Protein AF-A0A930RF13-F1 (afdb_monomer_lite)

Radius of gyration: 21.04 Å; chains: 1; bounding box: 43×25×61 Å

pLDDT: mean 88.38, std 7.84, range [55.5, 97.69]

Secondary structure (DSSP, 8-state):
-HHHHHHHHHHHHHHHHHHS-HHHHHHHHHHHHHHHHHHHHT-GGGT--EE-TTSSS--EEPPTT--HHHHHHHHHHHHHHHHTTHHHHHHHHHHHHHHHHT--

Foldseek 3Di:
DQLVVLVVVLVVVVVCLVPDDPVSVVVCVVCVVVSVVSVVVSDCLLQLFDFDPPDPATDGDGDPPHDPSSPVNVVVVSVCCVVVVVNVVVVVVVVVVCVVVVPD

Sequence (104 aa):
FAEGLAKTILGLIREEIRGAGLMAKLGALLLMPTLRHLGKRLDVREYGGAPLLGVNGCCVIGHGSSDAKSIASAIGVTVSYVNGKVLDQIRDALAKEEEETGRV

Structure (mmCIF, N/CA/C/O backbone):
data_AF-A0A930RF13-F1
#
_entry.id   AF-A0A930RF13-F1
#
loop_
_atom_site.group_PDB
_atom_site.id
_atom_site.type_symbol
_atom_site.label_atom_id
_atom_site.label_alt_id
_atom_site.label_comp_id
_atom_site.label_asym_id
_atom_site.label_entity_id
_atom_site.label_seq_id
_atom_site.pdbx_PDB_ins_code
_atom_site.Cartn_x
_atom_site.Cartn_y
_atom_site.Cartn_z
_atom_site.occupancy
_atom_site.B_iso_or_equiv
_atom_site.auth_seq_id
_atom_site.auth_comp_id
_atom_site.auth_asym_id
_atom_site.auth_atom_id
_atom_site.pdbx_PDB_model_num
ATOM 1 N N . PHE A 1 1 ? 6.711 13.933 -2.395 1.00 67.38 1 PHE A N 1
ATOM 2 C CA . PHE A 1 1 ? 8.190 13.994 -2.356 1.00 67.38 1 PHE A CA 1
ATOM 3 C C . PHE A 1 1 ? 8.826 12.638 -2.673 1.00 67.38 1 PHE A C 1
ATOM 5 O O . PHE A 1 1 ? 9.457 12.529 -3.716 1.00 67.38 1 PHE A O 1
ATOM 12 N N . ALA A 1 2 ? 8.598 11.594 -1.861 1.00 76.88 2 ALA A N 1
ATOM 13 C CA . ALA A 1 2 ? 9.181 10.259 -2.077 1.00 76.88 2 ALA A CA 1
ATOM 14 C C . ALA A 1 2 ? 8.854 9.630 -3.450 1.00 76.88 2 ALA A C 1
ATOM 16 O O . ALA A 1 2 ? 9.745 9.099 -4.103 1.00 76.88 2 ALA A O 1
ATOM 17 N N . GLU A 1 3 ? 7.614 9.759 -3.937 1.00 75.25 3 GLU A N 1
ATOM 18 C CA . GLU A 1 3 ? 7.229 9.261 -5.270 1.00 75.25 3 GLU A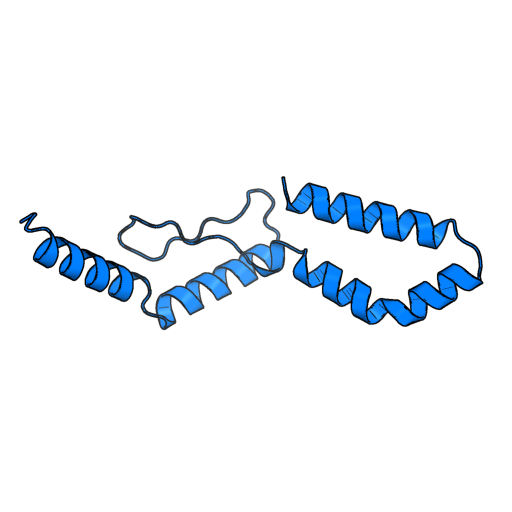 CA 1
ATOM 19 C C . GLU A 1 3 ? 8.011 9.935 -6.408 1.00 75.25 3 GLU A C 1
ATOM 21 O O . GLU A 1 3 ? 8.463 9.274 -7.341 1.00 75.25 3 GLU A O 1
ATOM 26 N N . GLY A 1 4 ? 8.188 11.257 -6.320 1.00 79.94 4 GLY A N 1
ATOM 27 C CA . GLY A 1 4 ? 8.944 12.029 -7.303 1.00 79.94 4 GLY A CA 1
ATOM 28 C C . GLY A 1 4 ? 10.402 11.585 -7.346 1.00 79.94 4 GLY A C 1
ATOM 29 O O . GLY A 1 4 ? 10.920 11.301 -8.420 1.00 79.94 4 GLY A O 1
ATOM 30 N N . LEU A 1 5 ? 11.026 11.418 -6.176 1.00 86.06 5 LEU A N 1
ATOM 31 C CA . LEU A 1 5 ? 12.387 10.893 -6.058 1.00 86.06 5 LEU A CA 1
ATOM 32 C C . LEU A 1 5 ? 12.511 9.483 -6.658 1.00 86.06 5 LEU A C 1
ATOM 34 O O . LEU A 1 5 ? 13.434 9.222 -7.427 1.00 86.06 5 LEU A O 1
ATOM 38 N N . ALA A 1 6 ? 11.568 8.587 -6.356 1.00 84.44 6 ALA A N 1
ATOM 39 C CA . ALA A 1 6 ? 11.570 7.226 -6.882 1.00 84.44 6 ALA A CA 1
ATOM 40 C C . ALA A 1 6 ? 11.442 7.193 -8.416 1.00 84.44 6 ALA A C 1
ATOM 42 O O . ALA A 1 6 ? 12.181 6.463 -9.082 1.00 84.44 6 ALA A O 1
ATOM 43 N N . LYS A 1 7 ? 10.554 8.018 -8.990 1.00 84.69 7 LYS A N 1
ATOM 44 C CA . LYS A 1 7 ? 10.426 8.174 -10.449 1.00 84.69 7 LYS A CA 1
ATOM 45 C C . LYS A 1 7 ? 11.713 8.710 -11.072 1.00 84.69 7 LYS A C 1
ATOM 47 O O . LYS A 1 7 ? 12.132 8.180 -12.098 1.00 84.69 7 LYS A O 1
ATOM 52 N N . THR A 1 8 ? 12.357 9.692 -10.442 1.00 90.19 8 THR A N 1
ATOM 53 C CA . THR A 1 8 ? 13.633 10.247 -10.913 1.00 90.19 8 THR A CA 1
ATOM 54 C C . THR A 1 8 ? 14.736 9.191 -10.921 1.00 90.19 8 THR A C 1
ATOM 56 O O . THR A 1 8 ? 15.367 8.992 -11.954 1.00 90.19 8 THR A O 1
ATOM 59 N N . ILE A 1 9 ? 14.925 8.446 -9.826 1.00 90.00 9 ILE A N 1
ATOM 60 C CA . ILE A 1 9 ? 15.951 7.391 -9.740 1.00 90.00 9 ILE A CA 1
ATOM 61 C C . ILE A 1 9 ? 15.720 6.309 -10.805 1.00 90.00 9 ILE A C 1
ATOM 63 O O . ILE A 1 9 ? 16.646 5.936 -11.524 1.00 90.00 9 ILE A O 1
ATOM 67 N N . LEU A 1 10 ? 14.481 5.827 -10.958 1.00 88.19 10 LEU A N 1
ATOM 68 C CA . LEU A 1 10 ? 14.137 4.847 -11.996 1.00 88.19 10 LEU A CA 1
ATOM 69 C C . LEU A 1 10 ? 14.352 5.394 -13.415 1.00 88.19 10 LEU A C 1
ATOM 71 O O . LEU A 1 10 ? 14.702 4.630 -14.318 1.00 88.19 10 LEU A O 1
ATOM 75 N N . GLY A 1 11 ? 14.124 6.693 -13.617 1.00 90.12 11 GLY A N 1
ATOM 76 C CA . GLY A 1 11 ? 14.404 7.397 -14.864 1.00 90.12 11 GLY A CA 1
ATOM 77 C C . GLY A 1 11 ? 15.892 7.384 -15.202 1.00 90.12 11 GLY A C 1
ATOM 78 O O . GLY A 1 11 ? 16.253 6.890 -16.267 1.00 90.12 11 GLY A O 1
ATOM 79 N N . LEU A 1 12 ? 16.737 7.817 -14.261 1.00 92.44 12 LEU A N 1
ATOM 80 C CA . LEU A 1 12 ? 18.195 7.856 -14.422 1.00 92.44 12 LEU A CA 1
ATOM 81 C C . LEU A 1 12 ? 18.772 6.468 -14.734 1.00 92.44 12 LEU A C 1
ATOM 83 O O . LEU A 1 12 ? 19.550 6.312 -15.670 1.00 92.44 12 LEU A O 1
ATOM 87 N N . ILE A 1 13 ? 18.321 5.426 -14.027 1.00 88.75 13 ILE A N 1
ATOM 88 C CA . ILE A 1 13 ? 18.751 4.041 -14.293 1.00 88.75 13 ILE A CA 1
ATOM 89 C C . ILE A 1 13 ? 18.403 3.617 -15.728 1.00 88.75 13 ILE A C 1
ATOM 91 O O . ILE A 1 13 ? 19.204 2.977 -16.410 1.00 88.75 13 ILE A O 1
ATOM 95 N N . ARG A 1 14 ? 17.200 3.952 -16.210 1.00 87.81 14 ARG A N 1
ATOM 96 C CA . ARG A 1 14 ? 16.785 3.624 -17.584 1.00 87.81 14 ARG A CA 1
ATOM 97 C C . ARG A 1 14 ? 17.581 4.395 -18.628 1.00 87.81 14 ARG A C 1
ATOM 99 O O . ARG A 1 14 ? 17.815 3.851 -19.705 1.00 87.81 14 ARG A O 1
ATOM 106 N N . GLU A 1 15 ? 17.931 5.640 -18.338 1.00 92.12 15 GLU A N 1
ATOM 107 C CA . GLU A 1 15 ? 18.712 6.495 -19.225 1.00 92.12 15 GLU A CA 1
ATOM 108 C C . GLU A 1 15 ? 20.131 5.947 -19.407 1.00 92.12 15 GLU A C 1
ATOM 110 O O . GLU A 1 15 ? 20.535 5.690 -20.543 1.00 92.12 15 GLU A O 1
ATOM 115 N N . GLU A 1 16 ? 20.806 5.602 -18.309 1.00 91.88 16 GLU A N 1
ATOM 116 C CA . GLU A 1 16 ? 22.131 4.971 -18.336 1.00 91.88 16 GLU A CA 1
ATOM 117 C C . GLU A 1 16 ? 22.131 3.646 -19.111 1.00 91.88 16 GLU A C 1
ATOM 119 O O . GLU A 1 16 ? 22.956 3.423 -19.996 1.00 91.88 16 GLU A O 1
ATOM 124 N N . ILE A 1 17 ? 21.141 2.775 -18.880 1.00 89.31 17 ILE A N 1
ATOM 125 C CA . ILE A 1 17 ? 21.018 1.503 -19.617 1.00 89.31 17 ILE A CA 1
ATOM 126 C C . ILE A 1 17 ? 20.820 1.734 -21.127 1.00 89.31 17 ILE A C 1
ATOM 128 O O . ILE A 1 17 ? 21.299 0.946 -21.948 1.00 89.31 17 ILE A O 1
ATOM 132 N N . ARG A 1 18 ? 20.094 2.790 -21.520 1.00 87.69 18 ARG A N 1
ATOM 133 C CA . ARG A 1 18 ? 19.851 3.113 -22.937 1.00 87.69 18 ARG A CA 1
ATOM 134 C C . ARG A 1 18 ? 21.105 3.639 -23.628 1.00 87.69 18 ARG A C 1
ATOM 136 O O . ARG A 1 18 ? 21.344 3.236 -24.773 1.00 87.69 18 ARG A O 1
ATOM 143 N N . GLY A 1 19 ? 21.866 4.490 -22.939 1.00 89.31 19 GLY A N 1
ATOM 144 C CA . GLY A 1 19 ? 23.142 5.040 -23.404 1.00 89.31 19 GLY A CA 1
ATOM 145 C C . GLY A 1 19 ? 24.285 4.022 -23.416 1.00 89.31 19 GLY A C 1
ATOM 146 O O . GLY A 1 19 ? 25.249 4.189 -24.157 1.00 89.31 19 GLY A O 1
ATOM 147 N N . ALA A 1 20 ? 24.164 2.934 -22.653 1.00 87.69 20 ALA A N 1
ATOM 148 C CA . ALA A 1 20 ? 25.207 1.927 -22.539 1.00 87.69 20 ALA A CA 1
ATOM 149 C C . ALA A 1 20 ? 25.305 0.961 -23.743 1.00 87.69 20 ALA A C 1
ATOM 151 O O . ALA A 1 20 ? 24.391 0.803 -24.563 1.00 87.69 20 ALA A O 1
ATOM 152 N N . GLY A 1 21 ? 26.452 0.280 -23.835 1.00 91.81 21 GLY A N 1
ATOM 153 C CA . GLY A 1 21 ? 26.758 -0.693 -24.887 1.00 91.81 21 GLY A CA 1
ATOM 154 C C . GLY A 1 21 ? 25.943 -1.994 -24.811 1.00 91.81 21 GLY A C 1
ATOM 155 O O . GLY A 1 21 ? 25.204 -2.250 -23.858 1.00 91.81 21 GLY A O 1
ATOM 156 N N . LEU A 1 22 ? 26.117 -2.859 -25.818 1.00 88.75 22 LEU A N 1
ATOM 157 C CA . LEU A 1 22 ? 25.397 -4.137 -25.970 1.00 88.75 22 LEU A CA 1
ATOM 158 C C . LEU A 1 22 ? 25.422 -5.019 -24.708 1.00 88.75 22 LEU A C 1
ATOM 160 O O . LEU A 1 22 ? 24.394 -5.589 -24.349 1.00 88.75 22 LEU A O 1
ATOM 164 N N . MET A 1 23 ? 26.553 -5.080 -24.000 1.00 87.62 23 MET A N 1
ATOM 165 C CA . MET A 1 23 ? 26.696 -5.888 -22.780 1.00 87.62 23 MET A CA 1
ATOM 166 C C . MET A 1 23 ? 25.835 -5.385 -21.618 1.00 87.62 23 MET A C 1
ATOM 168 O O . MET A 1 23 ? 25.181 -6.178 -20.943 1.00 87.62 23 MET A O 1
ATOM 172 N N . ALA A 1 24 ? 25.764 -4.068 -21.416 1.00 86.38 24 ALA A N 1
ATOM 173 C CA . ALA A 1 24 ? 24.928 -3.477 -20.375 1.00 86.38 24 ALA A CA 1
ATOM 174 C C . ALA A 1 24 ? 23.434 -3.687 -20.661 1.00 86.38 24 ALA A C 1
ATOM 176 O O . ALA A 1 24 ? 22.657 -3.973 -19.752 1.00 86.38 24 ALA A O 1
ATOM 177 N N . LYS A 1 25 ? 23.033 -3.627 -21.938 1.00 89.25 25 LYS A N 1
ATOM 178 C CA . LYS A 1 25 ? 21.657 -3.926 -22.366 1.00 89.25 25 LYS A CA 1
ATOM 179 C C . LYS A 1 25 ? 21.289 -5.390 -22.132 1.00 89.25 25 LYS A C 1
ATOM 181 O O . LYS A 1 25 ? 20.171 -5.670 -21.704 1.00 89.25 25 LYS A O 1
ATOM 186 N N . LEU A 1 26 ? 22.228 -6.310 -22.352 1.00 92.06 26 LEU A N 1
ATOM 187 C CA . LEU A 1 26 ? 22.038 -7.733 -22.069 1.00 92.06 26 LEU A CA 1
ATOM 188 C C . LEU A 1 26 ? 21.892 -7.994 -20.562 1.00 92.06 26 LEU A C 1
ATOM 190 O O . LEU A 1 26 ? 20.967 -8.688 -20.145 1.00 92.06 26 LEU A O 1
ATOM 194 N N . GLY A 1 27 ? 22.733 -7.367 -19.733 1.00 91.69 27 GLY A N 1
ATOM 195 C CA . GLY A 1 27 ? 22.602 -7.424 -18.273 1.00 91.69 27 GLY A CA 1
ATOM 196 C C . GLY A 1 27 ? 21.271 -6.848 -17.778 1.00 91.69 27 GLY A C 1
ATOM 197 O O . GLY A 1 27 ? 20.594 -7.449 -16.944 1.00 91.69 27 GLY A O 1
ATOM 198 N N . ALA A 1 28 ? 20.833 -5.725 -18.350 1.00 90.38 28 ALA A N 1
ATOM 199 C CA . ALA A 1 28 ? 19.537 -5.130 -18.038 1.00 90.38 28 ALA A CA 1
ATOM 200 C C . ALA A 1 28 ? 18.356 -6.023 -18.443 1.00 90.38 28 ALA A C 1
ATOM 202 O O . ALA A 1 28 ? 17.343 -6.040 -17.744 1.00 90.38 28 ALA A O 1
ATOM 203 N N . LEU A 1 29 ? 18.473 -6.775 -19.542 1.00 91.50 29 LEU A N 1
ATOM 204 C CA . LEU A 1 29 ? 17.453 -7.732 -19.966 1.00 91.50 29 LEU A CA 1
ATOM 205 C C . LEU A 1 29 ? 17.288 -8.855 -18.935 1.00 91.50 29 LEU A C 1
ATOM 207 O O . LEU A 1 29 ? 16.160 -9.172 -18.560 1.00 91.50 29 LEU A O 1
ATOM 211 N N . LEU A 1 30 ? 18.398 -9.394 -18.424 1.00 93.69 30 LEU A N 1
ATOM 212 C CA . LEU A 1 30 ? 18.384 -10.411 -17.367 1.00 93.69 30 LEU A CA 1
ATOM 213 C C . LEU A 1 30 ? 17.767 -9.877 -16.065 1.00 93.69 30 LEU A C 1
ATOM 215 O O . LEU A 1 30 ? 17.000 -10.574 -15.407 1.00 93.69 30 LEU A O 1
ATOM 219 N N . LEU A 1 31 ? 18.050 -8.618 -15.717 1.00 91.88 31 LEU A N 1
ATOM 220 C CA . LEU A 1 31 ? 17.511 -7.960 -14.522 1.00 91.88 31 LEU A CA 1
ATOM 221 C C . LEU A 1 31 ? 16.089 -7.406 -14.702 1.00 91.88 31 LEU A C 1
ATOM 223 O O . LEU A 1 31 ? 15.469 -6.967 -13.730 1.00 91.88 31 LEU A O 1
ATOM 227 N N . MET A 1 32 ? 15.541 -7.420 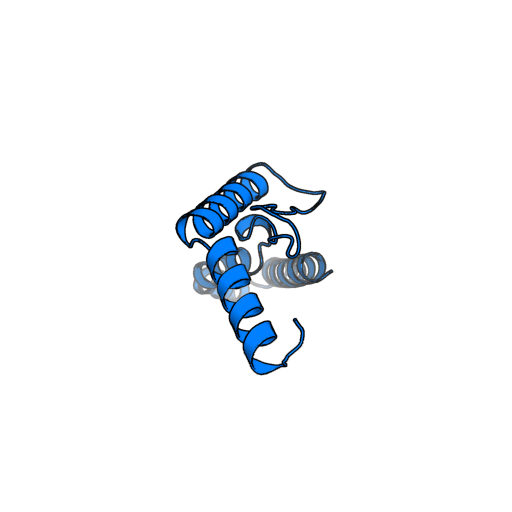-15.919 1.00 88.50 32 MET A N 1
ATOM 228 C CA . MET A 1 32 ? 14.266 -6.777 -16.238 1.00 88.50 32 MET A CA 1
ATOM 229 C C . MET A 1 32 ? 13.081 -7.239 -15.368 1.00 88.50 32 MET A C 1
ATOM 231 O O . MET A 1 32 ? 12.290 -6.371 -14.979 1.00 88.50 32 MET A O 1
ATOM 235 N N . PRO A 1 33 ? 12.924 -8.532 -15.008 1.00 89.94 33 PRO A N 1
ATOM 236 C CA . PRO A 1 33 ? 11.861 -8.964 -14.097 1.00 89.94 33 PRO A CA 1
ATOM 237 C C . PRO A 1 33 ? 11.961 -8.281 -12.727 1.00 89.94 33 PRO A C 1
ATOM 239 O O . PRO A 1 33 ? 10.973 -7.743 -12.222 1.00 89.94 33 PRO A O 1
ATOM 242 N N . THR A 1 34 ? 13.171 -8.217 -12.170 1.00 88.94 34 THR A N 1
ATOM 243 C CA . THR A 1 34 ? 13.455 -7.584 -10.876 1.00 88.94 34 THR A CA 1
ATOM 244 C C . THR A 1 34 ? 13.241 -6.075 -10.934 1.00 88.94 34 THR A C 1
ATOM 246 O O . THR A 1 34 ? 12.597 -5.513 -10.050 1.00 88.94 34 THR A O 1
ATOM 249 N N . LEU A 1 35 ? 13.694 -5.410 -12.003 1.00 87.06 35 LEU A N 1
ATOM 250 C CA . LEU A 1 35 ? 13.491 -3.969 -12.196 1.00 87.06 35 LEU A CA 1
ATOM 251 C C . LEU A 1 35 ? 12.007 -3.608 -12.342 1.00 87.06 35 LEU A C 1
ATOM 253 O O . LEU A 1 35 ? 11.564 -2.577 -11.834 1.00 87.06 35 LEU A O 1
ATOM 257 N N . ARG A 1 36 ? 11.211 -4.459 -13.001 1.00 86.81 36 ARG A N 1
ATOM 258 C CA . ARG A 1 36 ? 9.752 -4.285 -13.082 1.00 86.81 36 ARG A CA 1
ATOM 259 C C . ARG A 1 36 ? 9.091 -4.437 -11.717 1.00 86.81 36 ARG A C 1
ATOM 261 O O . ARG A 1 36 ? 8.214 -3.643 -11.387 1.00 86.81 36 ARG A O 1
ATOM 268 N N . HIS A 1 37 ? 9.509 -5.423 -10.925 1.00 87.56 37 HIS A N 1
ATOM 269 C CA . HIS A 1 37 ? 8.990 -5.622 -9.570 1.00 87.56 37 HIS A CA 1
ATOM 270 C C . HIS A 1 37 ? 9.336 -4.456 -8.642 1.00 87.56 37 HIS A C 1
ATOM 272 O O . HIS A 1 37 ? 8.473 -3.958 -7.923 1.00 87.56 37 HIS A O 1
ATOM 278 N N . LEU A 1 38 ? 10.574 -3.963 -8.719 1.00 85.88 38 LEU A N 1
ATOM 279 C CA . LEU A 1 38 ? 11.006 -2.770 -7.997 1.00 85.88 38 LEU A CA 1
ATOM 280 C C . LEU A 1 38 ? 10.160 -1.552 -8.385 1.00 85.88 38 LEU A C 1
ATOM 282 O O . LEU A 1 38 ? 9.666 -0.847 -7.512 1.00 85.88 38 LEU A O 1
ATOM 286 N N . GLY A 1 39 ? 9.926 -1.351 -9.685 1.00 83.88 39 GLY A N 1
ATOM 287 C CA . GLY A 1 39 ? 9.060 -0.281 -10.175 1.00 83.88 39 GLY A CA 1
ATOM 288 C C . GLY A 1 39 ? 7.642 -0.344 -9.603 1.00 83.88 39 GLY A C 1
ATOM 289 O O . GLY A 1 39 ? 7.103 0.693 -9.242 1.00 83.88 39 GLY A O 1
ATOM 290 N N . LYS A 1 40 ? 7.062 -1.545 -9.461 1.00 83.00 40 LYS A N 1
ATOM 291 C CA . LYS A 1 40 ? 5.748 -1.725 -8.820 1.00 83.00 40 LYS A CA 1
ATOM 292 C C . LYS A 1 40 ? 5.772 -1.387 -7.331 1.00 83.00 40 LYS A C 1
ATOM 294 O O . LYS A 1 40 ? 4.879 -0.702 -6.860 1.00 83.00 40 LYS A O 1
ATOM 299 N N . ARG A 1 41 ? 6.798 -1.822 -6.591 1.00 80.88 41 ARG A N 1
ATOM 300 C CA . ARG A 1 41 ? 6.936 -1.505 -5.154 1.00 80.88 41 ARG A CA 1
ATOM 301 C C . ARG A 1 41 ? 7.087 -0.010 -4.881 1.00 80.88 41 ARG A C 1
ATOM 303 O O . ARG A 1 41 ? 6.714 0.456 -3.815 1.00 80.88 41 ARG A O 1
ATOM 310 N N . LEU A 1 42 ? 7.654 0.719 -5.835 1.00 80.31 42 LEU A N 1
ATOM 311 C CA . LEU A 1 42 ? 7.831 2.167 -5.767 1.00 80.31 42 LEU A CA 1
ATOM 312 C C . LEU A 1 42 ? 6.625 2.949 -6.321 1.00 80.31 42 LEU A C 1
ATOM 314 O O . LEU A 1 42 ? 6.611 4.177 -6.242 1.00 80.31 42 LEU A O 1
ATOM 318 N N . ASP A 1 43 ? 5.628 2.268 -6.892 1.00 75.50 43 ASP A N 1
ATOM 319 C CA . ASP A 1 43 ? 4.439 2.898 -7.458 1.00 75.50 43 ASP A CA 1
ATOM 320 C C . ASP A 1 43 ? 3.405 3.171 -6.358 1.00 75.50 43 ASP A C 1
ATOM 322 O O . ASP A 1 43 ? 2.698 2.277 -5.896 1.00 75.50 43 ASP A O 1
ATOM 326 N N . VAL A 1 44 ? 3.285 4.439 -5.964 1.00 67.38 44 VAL A N 1
ATOM 327 C CA . VAL A 1 44 ? 2.339 4.893 -4.929 1.00 67.38 44 VAL A CA 1
ATOM 328 C C . VAL A 1 44 ? 0.881 4.617 -5.317 1.00 67.38 44 VAL A C 1
ATOM 330 O O . VAL A 1 44 ? 0.020 4.477 -4.450 1.00 67.38 44 VAL A O 1
ATOM 333 N N . ARG A 1 45 ? 0.595 4.444 -6.611 1.00 70.25 45 ARG A N 1
ATOM 334 C CA . ARG A 1 45 ? -0.750 4.127 -7.105 1.00 70.25 45 ARG A CA 1
ATOM 335 C C . ARG A 1 45 ? -1.246 2.752 -6.668 1.00 70.25 45 ARG A C 1
ATOM 337 O O . ARG A 1 45 ? -2.453 2.559 -6.635 1.00 70.25 45 ARG A O 1
ATOM 344 N N . GLU A 1 46 ? -0.347 1.827 -6.323 1.00 70.75 46 GLU A N 1
ATOM 345 C CA . GLU A 1 46 ? -0.703 0.504 -5.779 1.00 70.75 46 GLU A CA 1
ATOM 346 C C . GLU A 1 46 ? -1.257 0.594 -4.346 1.00 70.75 46 GLU A C 1
ATOM 348 O O . GLU A 1 46 ? -1.917 -0.328 -3.878 1.00 70.75 46 GLU A O 1
ATOM 353 N N . TYR A 1 47 ? -1.005 1.701 -3.642 1.00 71.00 47 TYR A N 1
ATOM 354 C CA . TYR A 1 47 ? -1.417 1.881 -2.248 1.00 71.00 47 TYR A CA 1
ATOM 355 C C . TYR A 1 47 ? -2.740 2.644 -2.111 1.00 71.00 47 TYR A C 1
ATOM 357 O O . TYR A 1 47 ? -3.385 2.553 -1.076 1.00 71.00 47 TYR A O 1
ATOM 365 N N . GLY A 1 48 ? -3.173 3.373 -3.145 1.00 73.94 48 GLY A N 1
ATOM 366 C CA . GLY A 1 48 ? -4.515 3.961 -3.254 1.00 73.94 48 GLY A CA 1
ATOM 367 C C . GLY A 1 48 ? -4.833 5.167 -2.361 1.00 73.94 48 GLY A C 1
ATOM 368 O O . GLY A 1 48 ? -5.559 6.061 -2.784 1.00 73.94 48 GLY A O 1
ATOM 369 N N . GLY A 1 49 ? -4.269 5.246 -1.160 1.00 86.12 49 GLY A N 1
ATOM 370 C CA . GLY A 1 49 ? -4.488 6.344 -0.220 1.00 86.12 49 GLY A CA 1
ATOM 371 C C . GLY A 1 49 ? -4.191 5.933 1.218 1.00 86.12 49 GLY A C 1
ATOM 372 O O . GLY A 1 49 ? -3.790 4.800 1.479 1.00 86.12 49 GLY A O 1
ATOM 373 N N . ALA A 1 50 ? -4.390 6.856 2.156 1.00 90.44 50 ALA A N 1
ATOM 374 C CA . ALA A 1 50 ? -4.187 6.614 3.583 1.00 90.44 50 ALA A CA 1
ATOM 375 C C . ALA A 1 50 ? -5.498 6.789 4.369 1.00 90.44 50 ALA A C 1
ATOM 377 O O . ALA A 1 50 ? -6.237 7.739 4.091 1.00 90.44 50 ALA A O 1
ATOM 378 N N . PRO A 1 51 ? -5.797 5.925 5.358 1.00 92.62 51 PRO A N 1
ATOM 379 C CA . PRO A 1 51 ? -6.910 6.150 6.273 1.00 92.62 51 PRO A CA 1
ATOM 380 C C . PRO A 1 51 ? -6.711 7.435 7.090 1.00 92.62 51 PRO A C 1
ATOM 382 O O . PRO A 1 51 ? -5.661 7.629 7.703 1.00 92.62 51 PRO A O 1
ATOM 385 N N . LEU A 1 52 ? -7.726 8.297 7.128 1.00 94.75 52 LEU A N 1
ATOM 386 C CA . LEU A 1 52 ? -7.796 9.436 8.036 1.00 94.75 52 LEU A CA 1
ATOM 387 C C . LEU A 1 52 ? -8.267 8.942 9.407 1.00 94.75 52 LEU A C 1
ATOM 389 O O . LEU A 1 52 ? -9.392 8.467 9.547 1.00 94.75 52 LEU A O 1
ATOM 393 N N . LEU A 1 53 ? -7.402 9.051 10.412 1.00 93.44 53 LEU A N 1
ATOM 394 C CA . LEU A 1 53 ? -7.719 8.682 11.792 1.00 93.44 53 LEU A CA 1
ATOM 395 C C . LEU A 1 53 ? -8.404 9.838 12.534 1.00 93.44 53 LEU A C 1
ATOM 397 O O . LEU A 1 53 ? -8.249 11.001 12.167 1.00 93.44 53 LEU A O 1
ATOM 401 N N . GLY A 1 54 ? -9.150 9.510 13.591 1.00 91.62 54 GLY A N 1
ATOM 402 C CA . GLY A 1 54 ? -9.856 10.494 14.424 1.00 91.62 54 GLY A CA 1
ATOM 403 C C . GLY A 1 54 ? -11.250 10.883 13.922 1.00 91.62 54 GLY A C 1
ATOM 404 O O . GLY A 1 54 ? -11.899 11.734 14.522 1.00 91.62 54 GLY A O 1
ATOM 405 N N . VAL A 1 55 ? -11.737 10.255 12.849 1.00 94.50 55 VAL A N 1
ATOM 406 C CA . VAL A 1 55 ? -13.123 10.398 12.381 1.00 94.50 55 VAL A CA 1
ATOM 407 C C . VAL A 1 55 ? -13.962 9.186 12.773 1.00 94.50 55 VAL A C 1
ATOM 409 O O . VAL A 1 55 ? -13.458 8.073 12.914 1.00 94.50 55 VAL A O 1
ATOM 412 N N . ASN A 1 56 ? -15.272 9.391 12.909 1.00 93.31 56 ASN A N 1
ATOM 413 C CA . ASN A 1 56 ? -16.215 8.340 13.278 1.00 93.31 56 ASN A CA 1
ATOM 414 C C . ASN A 1 56 ? -16.629 7.464 12.076 1.00 93.31 56 ASN A C 1
ATOM 416 O O . ASN A 1 56 ? -17.810 7.370 11.741 1.00 93.31 56 ASN A O 1
ATOM 420 N N . GLY A 1 57 ? -15.659 6.877 11.375 1.00 93.44 57 GLY A N 1
ATOM 421 C CA . GLY A 1 57 ? -15.915 6.097 10.164 1.00 93.44 57 GLY A CA 1
AT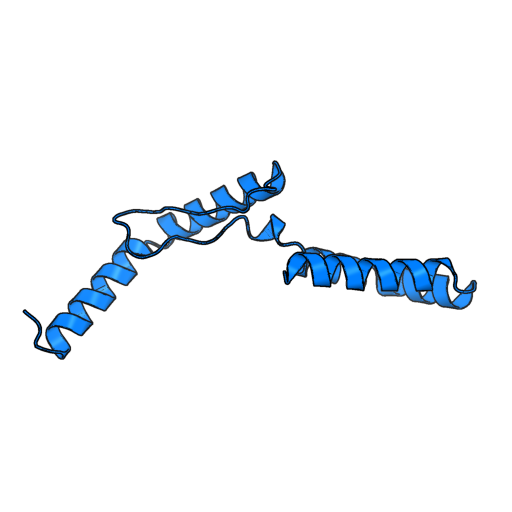OM 422 C C . GLY A 1 57 ? -14.658 5.741 9.376 1.00 93.44 57 GLY A C 1
ATOM 423 O O . GLY A 1 57 ? -13.546 6.103 9.745 1.00 93.44 57 GLY A O 1
ATOM 424 N N . CYS A 1 58 ? -14.844 5.040 8.254 1.00 94.75 58 CYS A N 1
ATOM 425 C CA . CYS A 1 58 ? -13.770 4.811 7.291 1.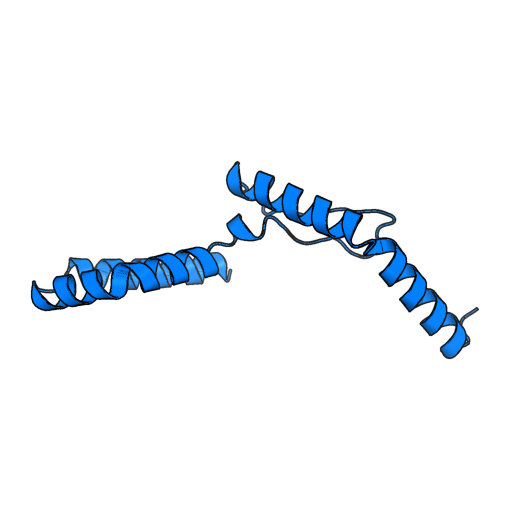00 94.75 58 CYS A CA 1
ATOM 426 C C . CYS A 1 58 ? -13.686 5.997 6.325 1.00 94.75 58 CYS A C 1
ATOM 428 O O . CYS A 1 58 ? -14.598 6.226 5.530 1.00 94.75 58 CYS A O 1
ATOM 430 N N . CYS A 1 59 ? -12.587 6.743 6.383 1.00 94.94 59 CYS A N 1
ATOM 431 C CA . CYS A 1 59 ? -12.278 7.806 5.437 1.00 94.94 59 CYS A CA 1
ATOM 432 C C . CYS A 1 59 ? -10.876 7.558 4.882 1.00 94.94 59 CYS A C 1
ATOM 434 O O . CYS A 1 59 ? -9.928 7.458 5.653 1.00 94.94 59 CYS A O 1
ATOM 436 N N . VAL A 1 60 ? -10.739 7.434 3.562 1.00 94.12 60 VAL A N 1
ATOM 437 C CA . VAL A 1 60 ? -9.444 7.239 2.894 1.00 94.12 60 VAL A CA 1
ATOM 438 C C . VAL A 1 60 ? -9.141 8.470 2.054 1.00 94.12 60 VAL A C 1
ATOM 440 O O . VAL A 1 60 ? -9.927 8.846 1.186 1.00 94.12 60 VAL A O 1
ATOM 443 N N . ILE A 1 61 ? -7.992 9.093 2.309 1.00 92.38 61 ILE A N 1
ATOM 444 C CA . ILE A 1 61 ? -7.516 10.265 1.578 1.00 92.38 61 ILE A CA 1
ATOM 445 C C . ILE A 1 61 ? -6.523 9.803 0.512 1.00 92.38 61 ILE A C 1
ATOM 447 O O . ILE A 1 61 ? -5.464 9.250 0.819 1.00 92.38 61 ILE A O 1
ATOM 451 N N . GLY A 1 62 ? -6.882 10.031 -0.751 1.00 87.75 62 GLY A N 1
ATOM 452 C CA . GLY A 1 62 ? -6.012 9.819 -1.906 1.00 87.75 62 GLY A CA 1
ATOM 453 C C . GLY A 1 62 ? -5.135 11.036 -2.218 1.00 87.75 62 GLY A C 1
ATOM 454 O O . GLY A 1 62 ? -5.279 12.112 -1.638 1.00 87.75 62 GLY A O 1
ATOM 455 N N . HIS A 1 63 ? -4.225 10.879 -3.178 1.00 84.25 63 HIS A N 1
ATOM 456 C CA . HIS A 1 63 ? -3.412 11.985 -3.693 1.00 84.25 63 HIS A CA 1
ATOM 457 C C . HIS A 1 63 ? -4.167 12.767 -4.778 1.00 84.25 63 HIS A C 1
ATOM 459 O O . HIS A 1 63 ? -4.980 12.202 -5.508 1.00 84.25 63 HIS A O 1
ATOM 465 N N . GLY A 1 64 ? -3.892 14.068 -4.920 1.00 80.00 64 GLY A N 1
ATOM 466 C CA . GLY A 1 64 ? -4.598 14.926 -5.888 1.00 80.00 64 GLY A CA 1
ATOM 467 C C . GLY A 1 64 ? -4.392 14.530 -7.358 1.00 80.00 64 GLY A C 1
ATOM 468 O O . GLY A 1 64 ? -5.216 14.851 -8.204 1.00 80.00 64 GLY A O 1
ATOM 469 N N . SER A 1 65 ? -3.326 13.789 -7.664 1.00 81.56 65 SER A N 1
ATOM 470 C CA . SER A 1 65 ? -3.012 13.258 -8.996 1.00 81.56 65 SER A CA 1
ATOM 471 C C . SER A 1 65 ? -3.563 11.841 -9.241 1.00 81.56 65 SER A C 1
ATOM 473 O O . SER A 1 65 ? -3.007 11.102 -10.055 1.00 81.56 65 SER A O 1
ATOM 475 N N . SER A 1 66 ? -4.603 11.425 -8.509 1.00 82.75 66 SER A N 1
ATOM 476 C CA . SER A 1 66 ? -5.144 10.058 -8.568 1.00 82.75 66 SER A CA 1
ATOM 477 C C . SER A 1 66 ? -5.705 9.710 -9.944 1.00 82.75 66 SER A C 1
ATOM 479 O O . SER A 1 66 ? -6.622 10.354 -10.444 1.00 82.75 66 SER A O 1
ATOM 481 N N . ASP A 1 67 ? -5.161 8.645 -10.536 1.00 87.12 67 ASP A N 1
ATOM 482 C CA . ASP A 1 67 ? -5.678 8.005 -11.745 1.00 87.12 67 ASP A CA 1
ATOM 483 C C . ASP A 1 67 ? -6.639 6.851 -11.397 1.00 87.12 67 ASP A C 1
ATOM 485 O O . ASP A 1 67 ? -6.809 6.481 -10.233 1.00 87.12 67 ASP A O 1
ATOM 489 N N . ALA A 1 68 ? -7.268 6.247 -12.410 1.00 91.31 68 ALA A N 1
ATOM 490 C CA . ALA A 1 68 ? -8.236 5.161 -12.213 1.00 91.31 68 ALA A CA 1
ATOM 491 C C . ALA A 1 68 ? -7.676 3.994 -11.374 1.00 91.31 68 ALA A C 1
ATOM 493 O O . ALA A 1 68 ? -8.388 3.414 -10.555 1.00 91.31 68 ALA A O 1
ATOM 494 N N . LYS A 1 69 ? -6.384 3.678 -11.536 1.00 87.81 69 LYS A N 1
ATOM 495 C CA . LYS A 1 69 ? -5.704 2.634 -10.759 1.00 87.81 69 LYS A CA 1
ATOM 496 C C . LYS A 1 69 ? -5.539 3.031 -9.291 1.00 87.81 69 LYS A C 1
ATOM 498 O O . LYS A 1 69 ? -5.748 2.196 -8.412 1.00 87.81 69 LYS A O 1
ATOM 503 N N . SER A 1 70 ? -5.199 4.291 -9.029 1.00 88.00 70 SER A N 1
ATOM 504 C CA . SER A 1 70 ? -5.116 4.828 -7.668 1.00 88.00 70 SER A CA 1
ATOM 505 C C . SER A 1 70 ? -6.465 4.727 -6.957 1.00 88.00 70 SER A C 1
ATOM 507 O O . SER A 1 70 ? -6.531 4.227 -5.840 1.00 88.00 70 SER A O 1
ATOM 509 N N . ILE A 1 71 ? -7.556 5.106 -7.631 1.00 92.19 71 ILE A N 1
ATOM 510 C CA . ILE A 1 71 ? -8.910 5.018 -7.065 1.00 92.19 71 ILE A CA 1
ATOM 511 C C . ILE A 1 71 ? -9.315 3.565 -6.790 1.00 92.19 71 ILE A C 1
ATOM 513 O O . ILE A 1 71 ? -9.810 3.265 -5.705 1.00 92.19 71 ILE A O 1
ATOM 517 N N . ALA A 1 72 ? -9.061 2.641 -7.722 1.00 93.12 72 ALA A N 1
ATOM 518 C CA . ALA A 1 72 ? -9.340 1.220 -7.510 1.00 93.12 72 ALA A CA 1
ATOM 519 C C . ALA A 1 72 ? -8.576 0.656 -6.297 1.00 93.12 72 ALA A C 1
ATOM 521 O O . ALA A 1 72 ? -9.145 -0.070 -5.480 1.00 93.12 72 ALA A O 1
ATOM 522 N N . SER A 1 73 ? -7.309 1.043 -6.141 1.00 91.31 73 SER A N 1
ATOM 523 C CA . SER A 1 73 ? -6.498 0.649 -4.985 1.00 91.31 73 SER A CA 1
ATOM 524 C C . SER A 1 73 ? -7.036 1.262 -3.686 1.00 91.31 73 SER A C 1
ATOM 526 O O . SER A 1 73 ? -7.095 0.575 -2.670 1.00 91.31 73 SER A O 1
ATOM 528 N N . ALA A 1 74 ? -7.517 2.513 -3.718 1.00 93.00 74 ALA A N 1
ATOM 529 C CA . ALA A 1 74 ? -8.124 3.181 -2.563 1.00 93.00 74 ALA A CA 1
ATOM 530 C C . ALA A 1 74 ? -9.382 2.445 -2.086 1.00 93.00 74 ALA A C 1
ATOM 532 O O . ALA A 1 74 ? -9.565 2.232 -0.890 1.00 93.00 74 ALA A O 1
ATOM 533 N N . ILE A 1 75 ? -10.218 1.991 -3.025 1.00 94.88 75 ILE A N 1
ATOM 534 C CA . ILE A 1 75 ? -11.386 1.154 -2.725 1.00 94.88 75 ILE A CA 1
ATOM 535 C C . ILE A 1 75 ? -10.945 -0.155 -2.056 1.00 94.88 75 ILE A C 1
ATOM 537 O O . ILE A 1 75 ? -11.548 -0.565 -1.066 1.00 94.88 75 ILE A O 1
ATOM 541 N N . GLY A 1 76 ? -9.871 -0.786 -2.541 1.00 94.56 76 GLY A N 1
ATOM 542 C CA . GLY A 1 76 ? -9.294 -1.979 -1.915 1.00 94.56 76 GLY A CA 1
ATOM 543 C C . GLY A 1 76 ? -8.840 -1.746 -0.468 1.00 94.56 76 GLY A C 1
ATOM 544 O O . GLY A 1 76 ? -9.106 -2.578 0.406 1.00 94.56 76 GLY A O 1
ATOM 545 N N . VAL A 1 77 ? -8.223 -0.593 -0.189 1.00 94.25 77 VAL A N 1
ATOM 546 C CA . VAL A 1 77 ? -7.868 -0.171 1.177 1.00 94.25 77 VAL A CA 1
ATOM 547 C C . VAL A 1 77 ? -9.119 0.006 2.034 1.00 94.25 77 VAL A C 1
ATOM 549 O O . VAL A 1 77 ? -9.170 -0.536 3.135 1.00 94.25 77 VAL A O 1
ATOM 552 N N . THR A 1 78 ? -10.149 0.686 1.527 1.00 95.31 78 THR A N 1
ATOM 553 C CA . THR A 1 78 ? -11.430 0.874 2.229 1.00 95.31 78 THR A CA 1
ATOM 554 C C . THR A 1 78 ? -12.084 -0.461 2.582 1.00 95.31 78 THR A C 1
ATOM 556 O O . THR A 1 78 ? -12.482 -0.669 3.726 1.00 95.31 78 THR A O 1
ATOM 559 N N . VAL A 1 79 ? -12.150 -1.402 1.635 1.00 96.62 79 VAL A N 1
ATOM 560 C CA . VAL A 1 79 ? -12.704 -2.745 1.876 1.00 96.62 79 VAL A CA 1
ATOM 561 C C . VAL A 1 79 ? -11.904 -3.472 2.955 1.00 96.62 79 VAL A C 1
ATOM 563 O O . VAL A 1 79 ? -12.489 -4.054 3.866 1.00 96.62 79 VAL A O 1
ATOM 566 N N . SER A 1 80 ? -10.574 -3.402 2.894 1.00 95.25 80 SER A N 1
ATOM 567 C CA . SER A 1 80 ? -9.698 -4.029 3.890 1.00 95.25 80 SER A CA 1
ATOM 568 C C . SER A 1 80 ? -9.877 -3.412 5.280 1.00 95.25 80 SER A C 1
ATOM 570 O O . SER A 1 80 ? -9.939 -4.137 6.270 1.00 95.25 80 SER A O 1
ATOM 572 N N . TYR A 1 81 ? -10.022 -2.087 5.359 1.00 95.94 81 TYR A N 1
ATOM 573 C CA . TYR A 1 81 ? -10.263 -1.357 6.603 1.00 95.94 81 TYR A CA 1
ATOM 574 C C . TYR A 1 81 ? -11.592 -1.765 7.254 1.00 95.94 81 TYR A C 1
ATOM 576 O O . TYR A 1 81 ? -11.643 -2.043 8.454 1.00 95.94 81 TYR A O 1
ATOM 584 N N . VAL A 1 82 ? -12.665 -1.826 6.459 1.00 96.44 82 VAL A N 1
ATOM 585 C CA . VAL A 1 82 ? -14.004 -2.198 6.935 1.00 96.44 82 VAL A CA 1
ATOM 586 C C . VAL A 1 82 ? -14.046 -3.669 7.348 1.00 96.44 82 VAL A C 1
ATOM 588 O O . VAL A 1 82 ? -14.475 -3.975 8.457 1.00 96.44 82 VAL A O 1
ATOM 591 N N . ASN A 1 83 ? -13.542 -4.579 6.509 1.00 97.69 83 ASN A N 1
ATOM 592 C CA . ASN A 1 83 ? -13.517 -6.013 6.819 1.00 97.69 83 ASN A CA 1
ATOM 593 C C . ASN A 1 83 ? -12.635 -6.328 8.031 1.00 97.69 83 ASN A C 1
ATOM 595 O O . ASN A 1 83 ? -12.961 -7.211 8.821 1.00 97.69 83 ASN A O 1
ATOM 599 N N . GLY A 1 84 ? -11.537 -5.589 8.194 1.00 96.81 84 GLY A N 1
ATOM 600 C CA . GLY A 1 84 ? -10.664 -5.683 9.357 1.00 96.81 84 GLY A CA 1
ATOM 601 C C . GLY A 1 84 ? -11.256 -5.084 10.634 1.00 96.81 84 GLY A C 1
ATOM 602 O O . GLY A 1 84 ? -10.639 -5.225 11.684 1.00 96.81 84 GLY A O 1
ATOM 603 N N . LYS A 1 85 ? -12.422 -4.420 10.578 1.00 97.00 85 LYS A N 1
ATOM 604 C CA . LYS A 1 85 ? -13.043 -3.715 11.715 1.00 97.00 85 LYS A CA 1
ATOM 605 C C . LYS A 1 85 ? -12.080 -2.751 12.415 1.00 97.00 85 LYS A C 1
ATOM 607 O O . LYS A 1 85 ? -12.056 -2.649 13.638 1.00 97.00 85 LYS A O 1
ATOM 612 N N . VAL A 1 86 ? -11.259 -2.046 11.635 1.00 96.44 86 VAL A N 1
ATOM 613 C CA . VAL A 1 86 ? -10.171 -1.209 12.173 1.00 96.44 86 VAL A CA 1
ATOM 614 C C . VAL A 1 86 ? -10.702 -0.109 13.097 1.00 96.44 86 VAL A C 1
ATOM 616 O O . VAL A 1 86 ? -10.090 0.169 14.123 1.00 96.44 86 VAL A O 1
ATOM 619 N N . LEU A 1 87 ? -11.861 0.480 12.778 1.00 96.44 87 LEU A N 1
ATOM 620 C CA . LEU A 1 87 ? -12.492 1.492 13.631 1.00 96.44 87 LEU A CA 1
ATOM 621 C C . LEU A 1 87 ? -12.831 0.945 15.024 1.00 96.44 87 LEU A C 1
ATOM 623 O O . LEU A 1 87 ? -12.581 1.621 16.018 1.00 96.44 87 LEU A O 1
ATOM 627 N N . ASP A 1 88 ? -13.379 -0.268 15.090 1.00 96.62 88 ASP A N 1
ATOM 628 C CA . ASP A 1 88 ? -13.751 -0.899 16.358 1.00 96.62 88 ASP A CA 1
ATOM 629 C C . ASP A 1 88 ? -12.499 -1.223 17.176 1.00 96.62 88 ASP A C 1
ATOM 631 O O . ASP A 1 88 ? -12.435 -0.888 18.351 1.00 96.62 88 ASP A O 1
ATOM 635 N N . GLN A 1 89 ? -11.448 -1.744 16.534 1.00 96.81 89 GLN A N 1
ATOM 636 C CA . GLN A 1 89 ? -10.173 -2.007 17.210 1.00 96.81 89 GLN A CA 1
ATOM 637 C C . GLN A 1 89 ? -9.545 -0.740 17.808 1.00 96.81 89 GLN A C 1
ATOM 639 O O . GLN A 1 89 ? -9.013 -0.787 18.914 1.00 96.81 89 GLN A O 1
ATOM 644 N N . ILE A 1 90 ? -9.604 0.392 17.096 1.00 96.06 90 ILE A N 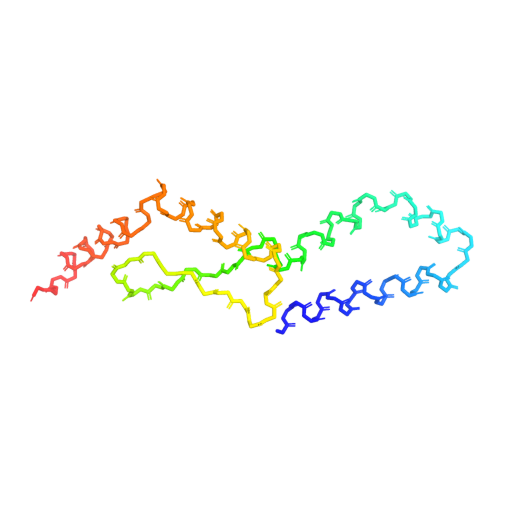1
ATOM 645 C CA . ILE A 1 90 ? -9.098 1.674 17.607 1.00 96.06 90 ILE A CA 1
ATOM 646 C C . ILE A 1 90 ? -9.934 2.141 18.803 1.00 96.06 90 ILE A C 1
ATOM 648 O O . ILE A 1 90 ? -9.364 2.562 19.805 1.00 96.06 90 ILE A O 1
ATOM 652 N N . ARG A 1 91 ? -11.268 2.052 18.725 1.00 95.19 91 ARG A N 1
ATOM 653 C CA . ARG A 1 91 ? -12.157 2.411 19.842 1.00 95.19 91 ARG A CA 1
ATOM 654 C C . ARG A 1 91 ? -11.886 1.558 21.076 1.00 95.19 91 ARG A C 1
ATOM 656 O O . ARG A 1 91 ? -11.740 2.106 22.162 1.00 95.19 91 ARG A O 1
ATOM 663 N N . ASP A 1 92 ? -11.777 0.246 20.895 1.00 96.38 92 ASP A N 1
ATOM 664 C CA . ASP A 1 92 ? -11.510 -0.695 21.981 1.00 96.38 92 ASP A CA 1
ATOM 665 C C . ASP A 1 92 ? -10.140 -0.436 22.624 1.00 96.38 92 ASP A C 1
ATOM 667 O O . ASP A 1 92 ? -9.991 -0.570 23.837 1.00 96.38 92 ASP A O 1
ATOM 671 N N . ALA A 1 93 ? -9.132 -0.072 21.825 1.00 95.94 93 ALA A N 1
ATOM 672 C CA . ALA A 1 93 ? -7.806 0.275 22.329 1.00 95.94 93 ALA A CA 1
ATOM 673 C C . ALA A 1 93 ? -7.826 1.569 23.155 1.00 95.94 93 ALA A C 1
ATOM 675 O O . ALA A 1 93 ? -7.268 1.594 24.247 1.00 95.94 93 ALA A O 1
ATOM 676 N N . LEU A 1 94 ? -8.508 2.610 22.667 1.00 94.38 94 LEU A N 1
ATOM 677 C CA . LEU A 1 94 ? -8.629 3.884 23.380 1.00 94.38 94 LEU A CA 1
ATOM 678 C C . LEU A 1 94 ? -9.415 3.740 24.689 1.00 94.38 94 LEU A C 1
ATOM 680 O O . LEU A 1 94 ? -8.983 4.265 25.706 1.00 94.38 94 LEU A O 1
ATOM 684 N N . ALA A 1 95 ? -10.515 2.979 24.691 1.00 94.44 95 ALA A N 1
ATOM 685 C CA . ALA A 1 95 ? -11.312 2.747 25.898 1.00 94.44 95 ALA A CA 1
ATOM 686 C C . ALA A 1 95 ? -10.502 2.054 27.009 1.00 94.44 95 ALA A C 1
ATOM 688 O O . ALA A 1 95 ? -10.607 2.418 28.178 1.00 94.44 95 ALA A O 1
ATOM 689 N N . LYS A 1 96 ? -9.653 1.084 26.643 1.00 95.00 96 LYS A N 1
ATOM 690 C CA . LYS A 1 96 ? -8.734 0.429 27.589 1.00 95.00 96 LYS A CA 1
ATOM 691 C C . LYS A 1 96 ? -7.699 1.403 28.144 1.00 95.00 96 LYS A C 1
ATOM 693 O O . LYS A 1 96 ? -7.418 1.383 29.336 1.00 95.00 96 LYS A O 1
ATOM 698 N N . GLU A 1 97 ? -7.146 2.259 27.289 1.00 94.12 97 GLU A N 1
ATOM 699 C CA . GLU A 1 97 ? -6.158 3.258 27.702 1.00 94.12 97 GLU A CA 1
ATOM 700 C C . GLU A 1 97 ? -6.774 4.314 28.640 1.00 94.12 97 GLU A C 1
ATOM 702 O O . GLU A 1 97 ? -6.147 4.712 29.621 1.00 94.12 97 GLU A O 1
ATOM 707 N N . GLU A 1 98 ? -8.021 4.734 28.408 1.00 91.44 98 GLU A N 1
ATOM 708 C CA . GLU A 1 98 ? -8.758 5.644 29.300 1.00 91.44 98 GLU A CA 1
ATOM 709 C C . GLU A 1 98 ? -8.988 5.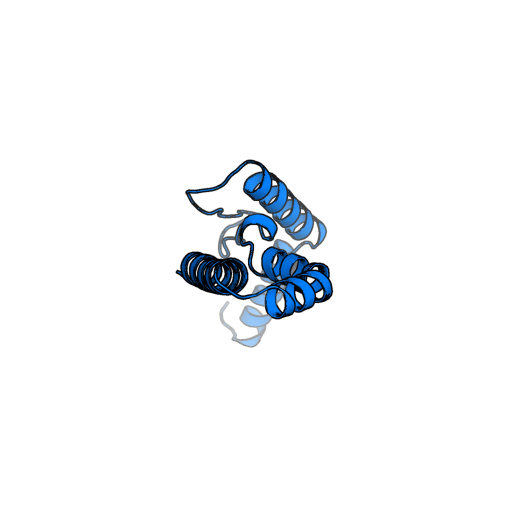038 30.695 1.00 91.44 98 GLU A C 1
ATOM 711 O O . GLU A 1 98 ? -8.762 5.719 31.702 1.00 91.44 98 GLU A O 1
ATOM 716 N N . GLU A 1 99 ? -9.350 3.751 30.761 1.00 88.88 99 GLU A N 1
ATOM 717 C CA . GLU A 1 99 ? -9.525 3.005 32.014 1.00 88.88 99 GLU A CA 1
ATOM 718 C C . GLU A 1 99 ? -8.202 2.875 32.792 1.00 88.88 99 GLU A C 1
ATOM 720 O O . GLU A 1 99 ? -8.164 3.115 34.000 1.00 88.88 99 GLU A O 1
ATOM 725 N N . GLU A 1 100 ? -7.093 2.585 32.102 1.00 86.75 100 GLU A N 1
ATOM 726 C CA . GLU A 1 100 ? -5.758 2.481 32.710 1.00 86.75 100 GLU A CA 1
ATOM 727 C C . GLU A 1 100 ? -5.204 3.833 33.185 1.00 86.75 100 GLU A C 1
ATOM 729 O O . GLU A 1 100 ? -4.510 3.902 34.203 1.00 86.75 100 GLU A O 1
ATOM 734 N N . THR A 1 101 ? -5.510 4.924 32.477 1.00 87.62 101 THR A N 1
ATOM 735 C CA . THR A 1 101 ? -4.964 6.257 32.789 1.00 87.62 101 THR A CA 1
ATOM 736 C C . THR A 1 101 ? -5.828 7.044 33.788 1.00 87.62 101 THR A C 1
ATOM 738 O O . THR A 1 101 ? -5.451 8.148 34.187 1.00 87.62 101 THR A O 1
ATOM 741 N N . GLY A 1 102 ? -6.986 6.512 34.201 1.00 73.75 102 GLY A N 1
ATOM 742 C CA . GLY A 1 102 ? -7.895 7.157 35.158 1.00 73.75 102 GLY A CA 1
ATOM 743 C C . GLY A 1 102 ? -8.498 8.475 34.656 1.00 73.75 102 GLY A C 1
ATOM 744 O O . GLY A 1 102 ? -8.869 9.331 35.459 1.00 73.75 102 GLY A O 1
ATOM 745 N N . ARG A 1 103 ? -8.554 8.666 33.333 1.00 71.31 103 ARG A N 1
ATOM 746 C CA . ARG A 1 103 ? -9.175 9.827 32.685 1.00 71.31 103 ARG A CA 1
ATOM 747 C C . ARG A 1 103 ? -10.614 9.458 32.332 1.00 71.31 103 ARG A C 1
ATOM 749 O O . ARG A 1 103 ? -10.869 9.042 31.210 1.00 71.31 103 ARG A O 1
ATOM 756 N N . VAL A 1 104 ? -11.517 9.572 33.304 1.00 55.50 104 VAL A N 1
ATOM 757 C CA . VAL A 1 104 ? -12.973 9.435 33.108 1.00 55.50 104 VAL A CA 1
ATOM 758 C C . VAL A 1 104 ? -13.623 10.809 33.149 1.00 55.50 104 VAL A C 1
ATOM 760 O O . VAL A 1 104 ? -13.227 11.603 34.034 1.00 55.50 104 VAL A O 1
#